Pr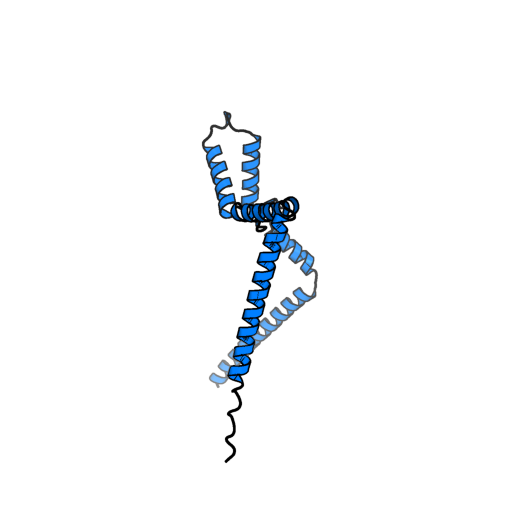otein AF-A0A2G9UNA2-F1 (afdb_monomer_lite)

Secondary structure (DSSP, 8-state):
---PPPPPPHHHHHHHHHHHHHHHHHHHHHHHHHHHHHHHHH-HHHHHHHHHHHHHHHHHHHHPPPHHHHHHHHHHHHHHHHHS-GGG--HHHHHHHHHHHHHHHTT-EEEEE-SS-EEEEE-SS-HHHHHHHHHHHHT--HHHHHHHHHHHHHHHHHHHHHHHHHHHHHHHH--

Foldseek 3Di:
DDDDDDDDDPVVVVVVVVVVVVVVVVVVVVVVVVVVVVVCVVCVPVVVVVVVVVVLQVVLLVPADDPVRVVVVLVVVVVVVVVDPPVPDDPVVVVVSVVVVVQVVQCQWDWDDPSSYIDTDGHPHHPVVVVVVCCVVVVPPVVVVVVVVVVVVVVVVVVVVVVVVVVVVVVVVVD

Radius of gyration: 35.48 Å; chains: 1; bounding box: 93×44×110 Å

pLDDT: mean 80.94, std 12.63, range [38.88, 95.06]

Organism: Teladorsagia circumcincta (NCBI:txid45464)

Structure (mmCIF, N/CA/C/O backbone):
data_AF-A0A2G9UNA2-F1
#
_entry.id   AF-A0A2G9UNA2-F1
#
loop_
_atom_site.group_PDB
_atom_site.id
_atom_site.type_symbol
_atom_site.label_atom_id
_atom_site.label_alt_id
_atom_site.label_comp_id
_atom_site.label_asym_id
_atom_site.label_entity_id
_atom_site.label_seq_id
_atom_site.pdbx_PDB_ins_code
_atom_site.Cartn_x
_atom_site.Cartn_y
_atom_site.Cartn_z
_atom_site.occupancy
_atom_site.B_iso_or_equiv
_atom_site.auth_seq_id
_atom_site.auth_comp_id
_atom_site.auth_asym_id
_atom_site.auth_atom_id
_atom_site.pdbx_PDB_model_num
ATOM 1 N N . MET A 1 1 ? 4.101 -20.520 76.403 1.00 38.88 1 MET A N 1
ATOM 2 C CA . MET A 1 1 ? 4.280 -21.151 75.077 1.00 38.88 1 MET A CA 1
ATOM 3 C C . MET A 1 1 ? 3.783 -20.163 74.030 1.00 38.88 1 MET A C 1
ATOM 5 O O . MET A 1 1 ? 2.582 -20.047 73.840 1.00 38.88 1 MET A O 1
ATOM 9 N N . ALA A 1 2 ? 4.674 -19.351 73.459 1.00 41.41 2 ALA A N 1
ATOM 10 C CA . ALA A 1 2 ? 4.306 -18.371 72.438 1.00 41.41 2 ALA A CA 1
ATOM 11 C C . ALA A 1 2 ? 4.407 -19.041 71.062 1.00 41.41 2 ALA A C 1
ATOM 13 O O . ALA A 1 2 ? 5.498 -19.386 70.615 1.00 41.41 2 ALA A O 1
ATOM 14 N N . THR A 1 3 ? 3.267 -19.290 70.422 1.00 43.12 3 THR A N 1
ATOM 15 C CA . THR A 1 3 ? 3.198 -19.862 69.074 1.00 43.12 3 THR A CA 1
ATOM 16 C C . THR A 1 3 ? 3.524 -18.777 68.053 1.00 43.12 3 THR A C 1
ATOM 18 O O . THR A 1 3 ? 2.714 -17.881 67.814 1.00 43.12 3 THR A O 1
ATOM 21 N N . ALA A 1 4 ? 4.721 -18.841 67.468 1.00 47.94 4 ALA A N 1
ATOM 22 C CA . ALA A 1 4 ? 5.115 -17.992 66.352 1.00 47.94 4 ALA A CA 1
ATOM 23 C C . ALA A 1 4 ? 4.206 -18.273 65.142 1.00 47.94 4 ALA A C 1
ATOM 25 O O . ALA A 1 4 ? 4.136 -19.401 64.653 1.00 47.94 4 ALA A O 1
ATOM 26 N N . SER A 1 5 ? 3.487 -17.255 64.672 1.00 52.16 5 SER A N 1
ATOM 27 C CA . SER A 1 5 ? 2.723 -17.323 63.428 1.00 52.16 5 SER A CA 1
ATOM 28 C C . SER A 1 5 ? 3.685 -17.341 62.228 1.00 52.16 5 SER A C 1
ATOM 30 O O . SER A 1 5 ? 4.670 -16.597 62.219 1.00 52.16 5 SER A O 1
ATOM 32 N N . PRO A 1 6 ? 3.451 -18.187 61.206 1.00 55.88 6 PRO A N 1
ATOM 33 C CA . PRO A 1 6 ? 4.369 -18.308 60.084 1.00 55.88 6 PRO A CA 1
ATOM 34 C C . PRO A 1 6 ? 4.282 -17.048 59.220 1.00 55.88 6 PRO A C 1
ATOM 36 O O . PRO A 1 6 ? 3.212 -16.678 58.728 1.00 55.88 6 PRO A O 1
ATOM 39 N N . SER A 1 7 ? 5.418 -16.382 59.031 1.00 58.84 7 SER A N 1
ATOM 40 C CA . SER A 1 7 ? 5.548 -15.247 58.123 1.00 58.84 7 SER A CA 1
ATOM 41 C C . SER A 1 7 ? 5.149 -15.671 56.698 1.00 58.84 7 SER A C 1
ATOM 43 O O . SER A 1 7 ? 5.592 -16.714 56.206 1.00 58.84 7 SER A O 1
ATOM 45 N N . PRO A 1 8 ? 4.274 -14.916 56.005 1.00 54.91 8 PRO A N 1
ATOM 46 C CA . PRO A 1 8 ? 3.797 -15.316 54.691 1.00 54.91 8 PRO A CA 1
ATOM 47 C C . PRO A 1 8 ? 4.945 -15.239 53.680 1.00 54.91 8 PRO A C 1
ATOM 49 O O . PRO A 1 8 ? 5.599 -14.208 53.530 1.00 54.91 8 PRO A O 1
ATOM 52 N N . SER A 1 9 ? 5.171 -16.349 52.978 1.00 64.12 9 SER A N 1
ATOM 53 C CA . SER A 1 9 ? 6.231 -16.522 51.985 1.00 64.12 9 SER A CA 1
ATOM 54 C C . SER A 1 9 ? 6.224 -15.416 50.917 1.00 64.12 9 SER A C 1
ATOM 56 O O . SER A 1 9 ? 5.181 -15.090 50.347 1.00 64.12 9 SER A O 1
ATOM 58 N N . LEU A 1 10 ? 7.400 -14.851 50.611 1.00 66.94 10 LEU A N 1
ATOM 59 C CA . LEU A 1 10 ? 7.596 -13.770 49.626 1.00 66.94 10 LEU A CA 1
ATOM 60 C C . LEU A 1 10 ? 6.939 -14.065 48.261 1.00 66.94 10 LEU A C 1
ATOM 62 O O . LEU A 1 10 ? 6.352 -13.172 47.651 1.00 66.94 10 LEU A O 1
ATOM 66 N N . LEU A 1 11 ? 6.930 -15.333 47.839 1.00 67.75 11 LEU A N 1
ATOM 67 C CA . LEU A 1 11 ? 6.255 -15.813 46.625 1.00 67.75 11 LEU A CA 1
ATOM 68 C C . LEU A 1 11 ? 4.735 -15.570 46.634 1.00 67.75 11 LEU A C 1
ATOM 70 O O . LEU A 1 11 ? 4.163 -15.154 45.628 1.00 67.75 11 LEU A O 1
ATOM 74 N N . ARG A 1 12 ? 4.066 -15.751 47.780 1.00 67.12 12 ARG A N 1
ATOM 75 C CA . ARG A 1 12 ? 2.623 -15.485 47.930 1.00 67.12 12 ARG A CA 1
ATOM 76 C C . ARG A 1 12 ? 2.286 -13.995 47.924 1.00 67.12 12 ARG A C 1
ATOM 78 O O . ARG A 1 12 ? 1.137 -13.643 47.653 1.00 67.12 12 ARG A O 1
ATOM 85 N N . ARG A 1 13 ? 3.255 -13.138 48.253 1.00 69.19 13 ARG A N 1
ATOM 86 C CA . ARG A 1 13 ? 3.108 -11.677 48.290 1.00 69.19 13 ARG A CA 1
ATOM 87 C C . ARG A 1 13 ? 3.326 -11.062 46.903 1.00 69.19 13 ARG A C 1
ATOM 89 O O . ARG A 1 13 ? 2.544 -10.207 46.504 1.00 69.19 13 ARG A O 1
ATOM 96 N N . LEU A 1 14 ? 4.300 -11.571 46.143 1.00 72.44 14 LEU A N 1
ATOM 97 C CA . LEU A 1 14 ? 4.529 -11.191 44.741 1.00 72.44 14 LEU A CA 1
ATOM 98 C C . LEU A 1 14 ? 3.397 -11.669 43.815 1.00 72.44 14 LEU A C 1
ATOM 100 O O . LEU A 1 14 ? 2.900 -10.891 43.006 1.00 72.44 14 LEU A O 1
ATOM 104 N N . GLY A 1 15 ? 2.922 -12.910 43.983 1.00 79.19 15 GLY A N 1
ATOM 105 C CA . GLY A 1 15 ? 1.816 -13.450 43.182 1.00 79.19 15 GLY A CA 1
ATOM 106 C C . GLY A 1 15 ? 0.484 -12.720 43.397 1.00 79.19 15 GLY A C 1
ATOM 107 O O . GLY A 1 15 ? -0.240 -12.477 42.436 1.00 79.19 15 GLY A O 1
ATOM 108 N N . ARG A 1 16 ? 0.179 -12.299 44.634 1.00 77.31 16 ARG A N 1
ATOM 109 C CA . ARG A 1 16 ? -1.003 -11.461 44.909 1.00 77.31 16 ARG A CA 1
ATOM 110 C C . ARG A 1 16 ? -0.905 -10.090 44.246 1.00 77.31 16 ARG A C 1
ATOM 112 O O . ARG A 1 16 ? -1.867 -9.680 43.616 1.00 77.31 16 ARG A O 1
ATOM 119 N N . GLY A 1 17 ? 0.263 -9.444 44.293 1.00 81.31 17 GLY A N 1
ATOM 120 C CA . GLY A 1 17 ? 0.476 -8.155 43.626 1.00 81.31 17 GLY A CA 1
ATOM 121 C C . GLY A 1 17 ? 0.266 -8.213 42.110 1.00 81.31 17 GLY A C 1
ATOM 122 O O . GLY A 1 17 ? -0.329 -7.304 41.541 1.00 81.31 17 GLY A O 1
ATOM 123 N N . PHE A 1 18 ? 0.681 -9.305 41.461 1.00 86.75 18 PHE A N 1
ATOM 124 C CA . PHE A 1 18 ? 0.423 -9.527 40.035 1.00 86.75 18 PHE A CA 1
ATOM 125 C C . PHE A 1 18 ? -1.071 -9.713 39.741 1.00 86.75 18 PHE A C 1
ATOM 127 O O . PHE A 1 18 ? -1.604 -9.086 38.830 1.00 86.75 18 PHE A O 1
ATOM 134 N N . VAL A 1 19 ? -1.770 -10.531 40.533 1.00 87.75 19 VAL A N 1
ATOM 135 C CA . VAL A 1 19 ? -3.218 -10.748 40.372 1.00 87.75 19 VAL A CA 1
ATOM 136 C C . VAL A 1 19 ? -4.001 -9.456 40.608 1.00 87.75 19 VAL A C 1
ATOM 138 O O . VAL A 1 19 ? -4.880 -9.126 39.816 1.00 87.75 19 VAL A O 1
ATOM 141 N N . ASP A 1 20 ? -3.659 -8.693 41.645 1.00 88.56 20 ASP A N 1
ATOM 142 C CA . ASP A 1 20 ? -4.304 -7.416 41.957 1.00 88.56 20 ASP A CA 1
ATOM 143 C C . ASP A 1 20 ? -4.030 -6.357 40.875 1.00 88.56 20 ASP A C 1
ATOM 145 O O . ASP A 1 20 ? -4.914 -5.564 40.549 1.00 88.56 20 ASP A O 1
ATOM 149 N N . TYR A 1 21 ? -2.839 -6.372 40.265 1.00 87.75 21 TYR A N 1
ATOM 150 C CA . TYR A 1 21 ? -2.496 -5.518 39.125 1.00 87.75 21 TYR A CA 1
ATOM 151 C C . TYR A 1 21 ? -3.343 -5.842 37.890 1.00 87.75 21 TYR A C 1
ATOM 153 O O . TYR A 1 21 ? -3.975 -4.949 37.328 1.00 87.75 21 TYR A O 1
ATOM 161 N N . TRP A 1 22 ? -3.435 -7.118 37.506 1.00 92.06 22 TRP A N 1
ATOM 162 C CA . TRP A 1 22 ? -4.284 -7.541 36.387 1.00 92.06 22 TRP A CA 1
ATOM 163 C C . TRP A 1 22 ? -5.767 -7.293 36.647 1.00 92.06 22 TRP A C 1
ATOM 165 O O . TRP A 1 22 ? -6.501 -6.934 35.727 1.00 92.06 22 TRP A O 1
ATOM 175 N N . ARG A 1 23 ? -6.206 -7.428 37.901 1.00 90.12 23 ARG A N 1
ATOM 176 C CA . ARG A 1 23 ? -7.572 -7.103 38.309 1.00 90.12 23 ARG A CA 1
ATOM 177 C C . ARG A 1 23 ? -7.868 -5.615 38.136 1.00 90.12 23 ARG A C 1
ATOM 179 O O . ARG A 1 23 ? -8.877 -5.286 37.525 1.00 90.12 23 ARG A O 1
ATOM 186 N N . ARG A 1 24 ? -6.964 -4.733 38.580 1.00 92.56 24 ARG A N 1
ATOM 187 C CA . ARG A 1 24 ? -7.078 -3.279 38.363 1.00 92.56 24 ARG A CA 1
ATOM 188 C C . ARG A 1 24 ? -7.103 -2.910 36.889 1.00 92.56 24 ARG A C 1
ATOM 190 O O . ARG A 1 24 ? -7.955 -2.134 36.489 1.00 92.56 24 ARG A O 1
ATOM 197 N N . ILE A 1 25 ? -6.224 -3.505 36.082 1.00 91.19 25 ILE A N 1
ATOM 198 C CA . ILE A 1 25 ? -6.236 -3.293 34.630 1.00 91.19 25 ILE A CA 1
ATOM 199 C C . ILE A 1 25 ? -7.592 -3.692 34.043 1.00 91.19 25 ILE A C 1
ATOM 201 O O . ILE A 1 25 ? -8.171 -2.945 33.259 1.00 91.19 25 ILE A O 1
ATOM 205 N N . GLY A 1 26 ? -8.115 -4.858 34.427 1.00 90.81 26 GLY A N 1
ATOM 206 C CA . GLY A 1 26 ? -9.426 -5.317 33.972 1.00 90.81 26 GLY A CA 1
ATOM 207 C C . GLY A 1 26 ? -10.556 -4.367 34.372 1.00 90.81 26 GLY A C 1
ATOM 208 O O . GLY A 1 26 ? -11.414 -4.050 33.545 1.00 90.81 26 GLY A O 1
ATOM 209 N N . ASP A 1 27 ? -10.540 -3.882 35.613 1.00 93.44 27 ASP A N 1
ATOM 210 C CA . ASP A 1 27 ? -11.524 -2.921 36.113 1.00 93.44 27 ASP A CA 1
ATOM 211 C C . ASP A 1 27 ? -11.418 -1.557 35.399 1.00 93.44 27 ASP A C 1
ATOM 213 O O . ASP A 1 27 ? -12.453 -0.973 35.062 1.00 93.44 27 ASP A O 1
ATOM 217 N N . ASP A 1 28 ? -10.210 -1.095 35.059 1.00 92.50 28 ASP A N 1
ATOM 218 C CA . ASP A 1 28 ? -9.986 0.136 34.285 1.00 92.50 28 ASP A CA 1
ATOM 219 C C . ASP A 1 28 ? -10.527 0.009 32.854 1.00 92.50 28 ASP A C 1
ATOM 221 O O . ASP A 1 28 ? -11.326 0.840 32.419 1.00 92.50 28 ASP A O 1
ATOM 225 N N . TYR A 1 29 ? -10.195 -1.065 32.130 1.00 89.12 29 TYR A N 1
ATOM 226 C CA . TYR A 1 29 ? -10.731 -1.287 30.778 1.00 89.12 29 TYR A CA 1
ATOM 227 C C . TYR A 1 29 ? -12.255 -1.444 30.775 1.00 89.12 29 TYR A C 1
ATOM 229 O O . TYR A 1 29 ? -12.932 -0.957 29.866 1.00 89.12 29 TYR A O 1
ATOM 237 N N . ARG A 1 30 ? -12.821 -2.091 31.802 1.00 90.06 30 ARG A N 1
ATOM 238 C CA . ARG A 1 30 ? -14.276 -2.207 31.967 1.00 90.06 30 ARG A CA 1
ATOM 239 C C . ARG A 1 30 ? -14.927 -0.845 32.194 1.00 90.06 30 ARG A C 1
ATOM 241 O O . ARG A 1 30 ? -16.018 -0.605 31.675 1.00 90.06 30 ARG A O 1
ATOM 248 N N . THR A 1 31 ? -14.284 0.021 32.970 1.00 93.12 31 THR A N 1
ATOM 249 C CA . THR A 1 31 ? -14.766 1.380 33.238 1.00 93.12 31 THR A CA 1
ATOM 250 C C . THR A 1 31 ? -14.725 2.218 31.965 1.00 93.12 31 THR A C 1
ATOM 252 O O . THR A 1 31 ? -15.761 2.744 31.563 1.00 93.12 31 THR A O 1
ATOM 255 N N . VAL A 1 32 ? -13.603 2.202 31.238 1.00 92.00 32 VAL A N 1
ATOM 256 C CA . VAL A 1 32 ? -13.465 2.871 29.933 1.00 92.00 32 VAL A CA 1
ATOM 257 C C . VAL A 1 32 ? -14.517 2.379 28.937 1.00 92.00 32 VAL A C 1
ATOM 259 O O . VAL A 1 32 ? -15.125 3.187 28.236 1.00 92.00 32 VAL A O 1
ATOM 262 N N . ALA A 1 33 ? -14.799 1.074 28.881 1.00 88.06 33 ALA A N 1
ATOM 263 C CA . ALA A 1 33 ? -15.826 0.531 27.992 1.00 88.06 33 ALA A CA 1
ATOM 264 C C . ALA A 1 33 ? -17.232 1.066 28.321 1.00 88.06 33 ALA A C 1
ATOM 266 O O . ALA A 1 33 ? -17.973 1.450 27.413 1.00 88.06 33 ALA A O 1
ATOM 267 N N . LYS A 1 34 ? -17.593 1.135 29.610 1.00 92.81 34 LYS A N 1
ATOM 268 C CA . LYS A 1 34 ? -18.877 1.704 30.056 1.00 92.81 34 LYS A CA 1
ATOM 269 C C . LYS A 1 34 ? -18.976 3.192 29.729 1.00 92.81 34 LYS A C 1
ATOM 271 O O . LYS A 1 34 ? -19.971 3.622 29.152 1.00 92.81 34 LYS A O 1
ATOM 276 N N . GLU A 1 35 ? -17.933 3.958 30.032 1.00 89.25 35 GLU A N 1
ATOM 277 C CA . GLU A 1 35 ? -17.886 5.394 29.748 1.00 89.25 35 GLU A CA 1
ATOM 278 C C . GLU A 1 35 ? -17.948 5.682 28.246 1.00 89.25 35 GLU A C 1
ATOM 280 O O . GLU A 1 35 ? -18.639 6.605 27.817 1.00 89.25 35 GLU A O 1
ATOM 285 N N . THR A 1 36 ? -17.298 4.852 27.427 1.00 82.88 36 THR A N 1
ATOM 286 C CA . THR A 1 36 ? -17.341 4.965 25.964 1.00 82.88 36 THR A CA 1
ATOM 287 C C . THR A 1 36 ? -18.744 4.676 25.429 1.00 82.88 36 THR A C 1
ATOM 289 O O . THR A 1 36 ? -19.230 5.402 24.558 1.00 82.88 36 THR A O 1
ATOM 292 N N . ALA A 1 37 ? -19.433 3.665 25.970 1.00 87.06 37 ALA A N 1
ATOM 293 C CA . ALA A 1 37 ? -20.817 3.364 25.605 1.00 87.06 37 ALA A CA 1
ATOM 294 C C . ALA A 1 37 ? -21.758 4.526 25.965 1.00 87.06 37 ALA A C 1
ATOM 296 O O . ALA A 1 37 ? -22.544 4.973 25.127 1.00 87.06 37 ALA A O 1
ATOM 297 N N . GLU A 1 38 ? -21.625 5.087 27.169 1.00 89.00 38 GLU A N 1
ATOM 298 C CA . GLU A 1 38 ? -22.382 6.275 27.568 1.00 89.00 38 GLU A CA 1
ATOM 299 C C . GLU A 1 38 ? -22.057 7.501 26.702 1.00 89.00 38 GLU A C 1
ATOM 301 O O . GLU A 1 38 ? -22.954 8.272 26.357 1.00 89.00 38 GLU A O 1
ATOM 306 N N . ALA A 1 39 ? -20.792 7.694 26.324 1.00 82.06 39 ALA A N 1
ATOM 307 C CA . ALA A 1 39 ? -20.364 8.795 25.466 1.00 82.06 39 ALA A CA 1
ATOM 308 C C . ALA A 1 39 ? -20.960 8.696 24.051 1.00 82.06 39 ALA A C 1
ATOM 310 O O . ALA A 1 39 ? -21.336 9.722 23.476 1.00 82.06 39 ALA A O 1
ATOM 311 N N . CYS A 1 40 ? -21.110 7.479 23.519 1.00 77.81 40 CYS A N 1
ATOM 312 C CA . CYS A 1 40 ? -21.759 7.240 22.229 1.00 77.81 40 CYS A CA 1
ATOM 313 C C . CYS A 1 40 ? -23.245 7.622 22.257 1.00 77.81 40 CYS A C 1
ATOM 315 O O . CYS A 1 40 ? -23.729 8.243 21.312 1.00 77.81 40 CYS A O 1
ATOM 317 N N . VAL A 1 41 ? -23.945 7.323 23.358 1.00 87.06 41 VAL A N 1
ATOM 318 C CA . VAL A 1 41 ? -25.355 7.707 23.547 1.00 87.06 41 VAL A CA 1
ATOM 319 C C . VAL A 1 41 ? -25.495 9.220 23.739 1.00 87.06 41 VAL A C 1
ATOM 321 O O . VAL A 1 41 ? -26.372 9.841 23.145 1.00 87.06 41 VAL A O 1
ATOM 324 N N . LYS A 1 42 ? -24.607 9.839 24.529 1.00 91.19 42 LYS A N 1
ATOM 325 C CA . LYS A 1 42 ? -24.656 11.281 24.828 1.00 91.19 42 LYS A CA 1
ATOM 326 C C . LYS A 1 42 ? -24.347 12.157 23.604 1.00 91.19 42 LYS A C 1
ATOM 328 O O . LYS A 1 42 ? -24.862 13.270 23.521 1.00 91.19 42 LYS A O 1
ATOM 333 N N . LYS A 1 43 ? -23.486 11.714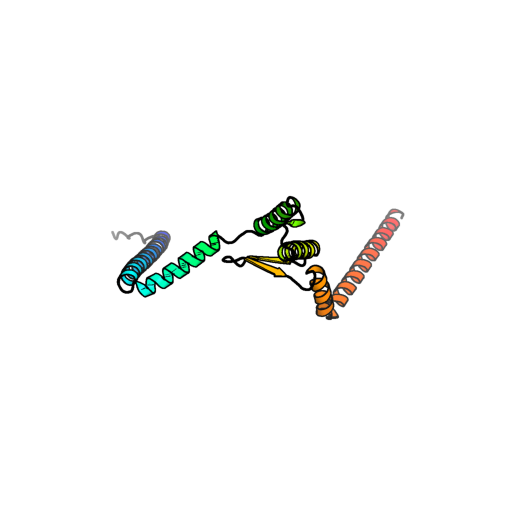 22.673 1.00 87.12 43 LYS A N 1
ATOM 334 C CA . LYS A 1 43 ? -23.076 12.494 21.482 1.00 87.12 43 LYS A CA 1
ATOM 335 C C . LYS A 1 43 ? -22.999 11.623 20.213 1.00 87.12 43 LYS A C 1
ATOM 337 O O . LYS A 1 43 ? -21.893 11.339 19.739 1.00 87.12 43 LYS A O 1
ATOM 342 N N . PRO A 1 44 ? -24.145 11.281 19.594 1.00 83.94 44 PRO A N 1
ATOM 343 C CA . PRO A 1 44 ? -24.196 10.338 18.473 1.00 83.94 44 PRO A CA 1
ATOM 344 C C . PRO A 1 44 ? -23.470 10.844 17.220 1.00 83.94 44 PRO A C 1
ATOM 346 O O . PRO A 1 44 ? -22.803 10.066 16.549 1.00 83.94 44 PRO A O 1
ATOM 349 N N . PHE A 1 45 ? -23.509 12.150 16.932 1.00 84.50 45 PHE A N 1
ATOM 350 C CA . PHE A 1 45 ? -22.811 12.719 15.769 1.00 84.50 45 PHE A CA 1
ATOM 351 C C . PHE A 1 45 ? -21.286 12.591 15.860 1.00 84.50 45 PHE A C 1
ATOM 353 O O . PHE A 1 45 ? -20.637 12.214 14.886 1.00 84.50 45 PHE A O 1
ATOM 360 N N . LYS A 1 46 ? -20.700 12.877 17.032 1.00 74.81 46 LYS A N 1
ATOM 361 C CA . LYS A 1 46 ? -19.245 12.767 17.220 1.00 74.81 46 LYS A CA 1
ATOM 362 C C . LYS A 1 46 ? -18.801 11.308 17.177 1.00 74.81 46 LYS A C 1
ATOM 364 O O . LYS A 1 46 ? -17.832 10.999 16.497 1.00 74.81 46 LYS A O 1
ATOM 369 N N . ALA A 1 47 ? -19.531 10.419 17.852 1.00 77.00 47 ALA A N 1
ATOM 370 C CA . ALA A 1 47 ? -19.269 8.982 17.808 1.00 77.00 47 ALA A CA 1
ATOM 371 C C . ALA A 1 47 ? -19.387 8.429 16.379 1.00 77.00 47 ALA A C 1
ATOM 373 O O . ALA A 1 47 ? -18.503 7.702 15.932 1.00 77.00 47 ALA A O 1
ATOM 374 N N . GLY A 1 48 ? -20.421 8.845 15.643 1.00 85.00 48 GLY A N 1
ATOM 375 C CA . GLY A 1 48 ? -20.624 8.499 14.240 1.00 85.00 48 GLY A CA 1
ATOM 376 C C . GLY A 1 48 ? -19.400 8.814 13.386 1.00 85.00 48 GLY A C 1
ATOM 377 O O . GLY A 1 48 ? -18.909 7.917 12.713 1.00 85.00 48 GLY A O 1
ATOM 378 N N . PHE A 1 49 ? -18.840 10.025 13.494 1.00 87.94 49 PHE A N 1
ATOM 379 C CA . PHE A 1 49 ? -17.629 10.409 12.758 1.00 87.94 49 PHE A CA 1
ATOM 380 C C . PHE A 1 49 ? -16.438 9.469 13.033 1.00 87.94 49 PHE A C 1
ATOM 382 O O . PHE A 1 49 ? -15.768 9.017 12.099 1.00 87.94 49 PHE A O 1
ATOM 389 N N . TYR A 1 50 ? -16.203 9.108 14.301 1.00 77.62 50 TYR A N 1
ATOM 390 C CA . TYR A 1 50 ? -15.131 8.175 14.670 1.00 77.62 50 TYR A CA 1
ATOM 391 C C . TYR A 1 50 ? -15.373 6.759 14.130 1.00 77.62 50 TYR A C 1
ATOM 393 O O . TYR A 1 50 ? -14.459 6.162 13.559 1.00 77.62 50 TYR A O 1
ATOM 401 N N . PHE A 1 51 ? -16.597 6.234 14.245 1.00 87.25 51 PHE A N 1
ATOM 402 C CA . PHE A 1 51 ? -16.942 4.915 13.708 1.00 87.25 51 PHE A CA 1
ATOM 403 C C . PHE A 1 51 ? -16.887 4.876 12.181 1.00 87.25 51 PHE A C 1
ATOM 405 O O . PHE A 1 51 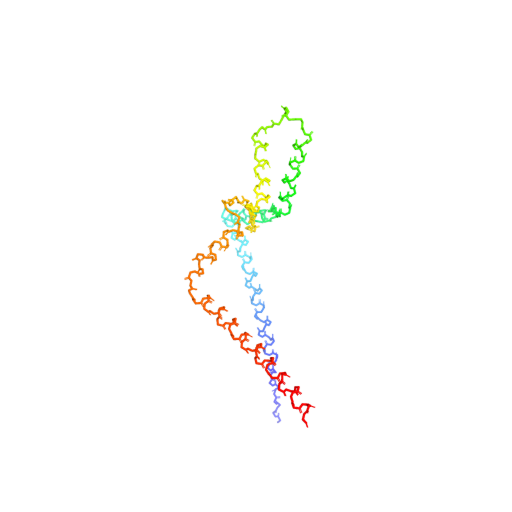? -16.408 3.892 11.623 1.00 87.25 51 PHE A O 1
ATOM 412 N N . THR A 1 52 ? -17.304 5.942 11.494 1.00 86.62 52 THR A N 1
ATOM 413 C CA . THR A 1 52 ? -17.184 6.032 10.035 1.00 86.62 52 THR A CA 1
ATOM 414 C C . THR A 1 52 ? -15.727 6.074 9.591 1.00 86.62 52 THR A C 1
ATOM 416 O O . THR A 1 52 ? -15.374 5.394 8.630 1.00 86.62 52 THR A O 1
ATOM 419 N N . GLY A 1 53 ? -14.859 6.800 10.306 1.00 85.50 53 GLY A N 1
ATOM 420 C CA . GLY A 1 53 ? -13.424 6.828 10.014 1.00 85.50 53 GLY A CA 1
ATOM 421 C C . GLY A 1 53 ? -12.786 5.452 10.196 1.00 85.50 53 GLY A C 1
ATOM 422 O O . GLY A 1 53 ? -12.106 4.955 9.300 1.00 85.50 53 GLY A O 1
ATOM 423 N N . LEU A 1 54 ? -13.078 4.790 11.318 1.00 84.75 54 LEU A N 1
ATOM 424 C CA . LEU A 1 54 ? -12.556 3.457 11.614 1.00 84.75 54 LEU A CA 1
ATOM 425 C C . LEU A 1 54 ? -13.092 2.401 10.634 1.00 84.75 54 LEU A C 1
ATOM 427 O O . LEU A 1 54 ? -12.322 1.592 10.126 1.00 84.75 54 LEU A O 1
ATOM 431 N N . GLY A 1 55 ? -14.382 2.451 10.298 1.00 89.06 55 GLY A N 1
ATOM 432 C CA . GLY A 1 55 ? -14.994 1.581 9.295 1.00 89.06 55 GLY A CA 1
ATOM 433 C C . GLY A 1 55 ? -14.400 1.779 7.901 1.00 89.06 55 GLY A C 1
ATOM 434 O O . GLY A 1 55 ? -14.099 0.799 7.225 1.00 89.06 55 GLY A O 1
ATOM 435 N N . THR A 1 56 ? -14.151 3.029 7.499 1.00 87.44 56 THR A N 1
ATOM 436 C CA . THR A 1 56 ? -13.503 3.350 6.217 1.00 87.44 56 THR A CA 1
ATOM 437 C C . THR A 1 56 ? -12.081 2.801 6.167 1.00 87.44 56 THR A C 1
ATOM 439 O O . THR A 1 56 ? -11.703 2.200 5.169 1.00 87.44 56 THR A O 1
ATOM 442 N N . LEU A 1 57 ? -11.308 2.934 7.250 1.00 80.88 57 LEU A N 1
ATOM 443 C CA . LEU A 1 57 ? -9.955 2.376 7.338 1.00 80.88 57 LEU A CA 1
ATOM 444 C C . LEU A 1 57 ? -9.957 0.844 7.282 1.00 80.88 57 LEU A C 1
ATOM 446 O O . LEU A 1 57 ? -9.149 0.257 6.567 1.00 80.88 57 LEU A O 1
ATOM 450 N N . VAL A 1 58 ? -10.878 0.189 7.993 1.00 87.94 58 VAL A N 1
ATOM 451 C CA . VAL A 1 58 ? -11.028 -1.276 7.955 1.00 87.94 58 VAL A CA 1
ATOM 452 C C . VAL A 1 58 ? -11.434 -1.746 6.560 1.00 87.94 58 VAL A C 1
ATOM 454 O O . VAL A 1 58 ? -10.886 -2.726 6.053 1.00 87.94 58 VAL A O 1
ATOM 457 N N . TYR A 1 59 ? -12.370 -1.042 5.924 1.00 90.38 59 TYR A N 1
ATOM 458 C CA . TYR A 1 59 ? -12.785 -1.326 4.557 1.00 90.38 59 TYR A CA 1
ATOM 459 C C . TYR A 1 59 ? -11.609 -1.176 3.591 1.00 90.38 59 TYR A C 1
ATOM 461 O O . TYR A 1 59 ? -11.294 -2.124 2.878 1.00 90.38 59 TYR A O 1
ATOM 469 N N . ALA A 1 60 ? -10.906 -0.043 3.651 1.00 86.38 60 ALA A N 1
ATOM 470 C CA . ALA A 1 60 ? -9.745 0.257 2.822 1.00 86.38 60 ALA A CA 1
ATOM 471 C C . ALA A 1 60 ? -8.639 -0.797 2.986 1.00 86.38 60 ALA A C 1
ATOM 473 O O . ALA A 1 60 ? -8.134 -1.314 1.993 1.00 86.38 60 ALA A O 1
ATOM 474 N N . TYR A 1 61 ? -8.345 -1.209 4.223 1.00 85.06 61 TYR A N 1
ATOM 475 C CA . TYR A 1 61 ? -7.400 -2.289 4.511 1.00 85.06 61 TYR A CA 1
ATOM 476 C C . TYR A 1 61 ? -7.815 -3.619 3.866 1.00 85.06 61 TYR A C 1
ATOM 478 O O . TYR A 1 61 ? -6.980 -4.332 3.313 1.00 85.06 61 TYR A O 1
ATOM 486 N N . ARG A 1 62 ? -9.112 -3.953 3.891 1.00 89.06 62 ARG A N 1
ATOM 487 C CA . ARG A 1 62 ? -9.632 -5.196 3.302 1.00 89.06 62 ARG A CA 1
ATOM 488 C C . ARG A 1 62 ? -9.668 -5.161 1.773 1.00 89.06 62 ARG A C 1
ATOM 490 O O . ARG A 1 62 ? -9.479 -6.199 1.144 1.00 89.06 62 ARG A O 1
ATOM 497 N N . THR A 1 63 ? -9.950 -4.006 1.177 1.00 87.19 63 THR A N 1
ATOM 498 C CA . THR A 1 63 ? -10.050 -3.844 -0.282 1.00 87.19 63 THR A CA 1
ATOM 499 C C . THR A 1 63 ? -8.724 -3.522 -0.961 1.00 87.19 63 THR A C 1
ATOM 501 O O . THR A 1 63 ? -8.681 -3.486 -2.188 1.00 87.19 63 THR A O 1
ATOM 504 N N . ASN A 1 64 ? -7.654 -3.293 -0.199 1.00 87.44 64 ASN A N 1
ATOM 505 C CA . ASN A 1 64 ? -6.330 -3.000 -0.731 1.00 87.44 64 ASN A CA 1
ATOM 506 C C . ASN A 1 64 ? -5.814 -4.185 -1.582 1.00 87.44 64 ASN A C 1
ATOM 508 O O . ASN A 1 64 ? -5.667 -5.295 -1.053 1.00 87.44 64 ASN A O 1
ATOM 512 N N . PRO A 1 65 ? -5.576 -4.004 -2.897 1.00 84.12 65 PRO A N 1
ATOM 513 C CA . PRO A 1 65 ? -5.101 -5.087 -3.744 1.00 84.12 65 PRO A CA 1
ATOM 514 C C . PRO A 1 65 ? -3.665 -5.489 -3.380 1.00 84.12 65 PRO A C 1
ATOM 516 O O . PRO A 1 65 ? -2.908 -4.757 -2.744 1.00 84.12 65 PRO A O 1
ATOM 519 N N . SER A 1 66 ? -3.269 -6.697 -3.778 1.00 88.00 66 SER A N 1
ATOM 520 C CA . SER A 1 66 ? -1.870 -7.122 -3.724 1.00 88.00 66 SER A CA 1
ATOM 521 C C . SER A 1 66 ? -1.160 -6.772 -5.033 1.00 88.00 66 SER A C 1
ATOM 523 O O . SER A 1 66 ? -1.793 -6.614 -6.081 1.00 88.00 66 SER A O 1
ATOM 525 N N . GLU A 1 67 ? 0.170 -6.687 -4.995 1.00 87.06 67 GLU A N 1
ATOM 526 C CA . GLU A 1 67 ? 0.989 -6.435 -6.188 1.00 87.06 67 GLU A CA 1
ATOM 527 C C . GLU A 1 67 ? 0.702 -7.468 -7.287 1.00 87.06 67 GLU A C 1
ATOM 529 O O . GLU A 1 67 ? 0.407 -7.116 -8.427 1.00 87.06 67 GLU A O 1
ATOM 534 N N . LEU A 1 68 ? 0.692 -8.753 -6.917 1.00 89.88 68 LEU A N 1
ATOM 535 C CA . LEU A 1 68 ? 0.410 -9.856 -7.836 1.00 89.88 68 LEU A CA 1
ATOM 536 C C . LEU A 1 68 ? -0.969 -9.731 -8.483 1.00 89.88 68 LEU A C 1
ATOM 538 O O . LEU A 1 68 ? -1.103 -9.963 -9.683 1.00 89.88 68 LEU A O 1
ATOM 542 N N . ARG A 1 69 ? -1.983 -9.342 -7.702 1.00 90.75 69 ARG A N 1
ATOM 543 C CA . ARG A 1 69 ? -3.340 -9.142 -8.211 1.00 90.75 69 ARG A CA 1
ATOM 544 C C . ARG A 1 69 ? -3.374 -8.016 -9.238 1.00 90.75 69 ARG A C 1
ATOM 546 O O . ARG A 1 69 ? -3.860 -8.234 -10.339 1.00 90.75 69 ARG A O 1
ATOM 553 N N . THR A 1 70 ? -2.783 -6.870 -8.911 1.00 90.38 70 THR A N 1
ATOM 554 C CA . THR A 1 70 ? -2.690 -5.720 -9.823 1.00 90.38 70 THR A CA 1
ATOM 555 C C . THR A 1 70 ? -1.974 -6.095 -11.126 1.00 90.38 70 THR A C 1
ATOM 557 O O . THR A 1 70 ? -2.426 -5.759 -12.219 1.00 90.38 70 THR A O 1
ATOM 560 N N . MET A 1 71 ? -0.871 -6.844 -11.036 1.00 90.19 71 MET A N 1
ATOM 561 C CA . MET A 1 71 ? -0.133 -7.304 -12.217 1.00 90.19 71 MET A CA 1
ATOM 562 C C . MET A 1 71 ? -0.937 -8.295 -13.063 1.00 90.19 71 MET A C 1
ATOM 564 O O . MET A 1 71 ? -0.888 -8.233 -14.292 1.00 90.19 71 MET A O 1
ATOM 568 N N . ASN A 1 72 ? -1.686 -9.200 -12.434 1.00 93.75 72 ASN A N 1
ATOM 569 C CA . ASN A 1 72 ? -2.563 -10.123 -13.150 1.00 93.75 72 ASN A CA 1
ATOM 570 C C . ASN A 1 72 ? -3.718 -9.386 -13.835 1.00 93.75 72 ASN A C 1
ATOM 572 O O . ASN A 1 72 ? -3.970 -9.645 -15.006 1.00 93.75 72 ASN A O 1
ATOM 576 N N . GLU A 1 73 ? -4.336 -8.406 -13.176 1.00 93.38 73 GLU A N 1
ATOM 577 C CA . GLU A 1 73 ? -5.406 -7.589 -13.763 1.00 93.38 73 GLU A CA 1
ATOM 578 C C . GLU A 1 73 ? -4.927 -6.810 -15.003 1.00 93.38 73 GLU A C 1
ATOM 580 O O . GLU A 1 73 ? -5.637 -6.755 -16.012 1.00 93.38 73 GLU A O 1
ATOM 585 N N . LEU A 1 74 ? -3.700 -6.270 -14.991 1.00 91.81 74 LEU A N 1
ATOM 586 C CA . LEU A 1 74 ? -3.104 -5.628 -16.172 1.00 91.81 74 LEU A CA 1
ATOM 587 C C . LEU A 1 74 ? -2.876 -6.621 -17.323 1.00 91.81 74 LEU A C 1
ATOM 589 O O . LEU A 1 74 ? -3.157 -6.301 -18.481 1.00 91.81 74 LEU A O 1
ATOM 593 N N . ARG A 1 75 ? -2.395 -7.833 -17.019 1.00 91.81 75 ARG A N 1
ATOM 594 C CA . ARG A 1 75 ? -2.195 -8.898 -18.019 1.00 91.81 75 ARG A CA 1
ATOM 595 C C . ARG A 1 75 ? -3.517 -9.362 -18.620 1.00 91.81 75 ARG A C 1
ATOM 597 O O . ARG A 1 75 ? -3.620 -9.472 -19.838 1.00 91.81 75 ARG A O 1
ATOM 604 N N . GLU A 1 76 ? -4.527 -9.584 -17.786 1.00 95.06 76 GLU A N 1
ATOM 605 C CA . GLU A 1 76 ? -5.868 -9.968 -18.226 1.00 95.06 76 GLU A CA 1
ATOM 606 C C . GLU A 1 76 ? -6.505 -8.889 -19.097 1.00 95.06 76 GLU A C 1
ATOM 608 O O . GLU A 1 76 ? -7.069 -9.196 -20.145 1.00 95.06 76 GLU A O 1
ATOM 613 N N . SER A 1 77 ? -6.387 -7.620 -18.699 1.00 92.69 77 SER A N 1
ATOM 614 C CA . SER A 1 77 ? -6.926 -6.495 -19.469 1.00 92.69 77 SER A CA 1
ATOM 615 C C . SER A 1 77 ? -6.295 -6.427 -20.857 1.00 92.69 77 SER A C 1
ATOM 617 O O . SER A 1 77 ? -7.000 -6.305 -21.857 1.00 92.69 77 SER A O 1
ATOM 619 N N . ARG A 1 78 ? -4.973 -6.607 -20.942 1.00 92.62 78 ARG A N 1
ATOM 620 C CA . ARG A 1 78 ? -4.266 -6.721 -22.220 1.00 92.62 78 ARG A CA 1
ATOM 621 C C . ARG A 1 78 ? -4.753 -7.910 -23.043 1.00 92.62 78 ARG A C 1
ATOM 623 O O . ARG A 1 78 ? -5.005 -7.752 -24.230 1.00 92.62 78 ARG A O 1
ATOM 630 N N . GLN A 1 79 ? -4.897 -9.080 -22.428 1.00 94.19 79 GLN A N 1
ATOM 631 C CA . GLN A 1 79 ? -5.366 -10.274 -23.128 1.00 94.19 79 GLN A CA 1
ATOM 632 C C . GLN A 1 79 ? -6.783 -10.087 -23.681 1.00 94.19 79 GLN A C 1
ATOM 634 O O . GLN A 1 79 ? -7.061 -10.527 -24.794 1.00 94.19 79 GLN A O 1
ATOM 639 N N . ARG A 1 80 ? -7.663 -9.395 -22.946 1.00 93.38 80 ARG A N 1
ATOM 640 C CA . ARG A 1 80 ? -8.995 -9.023 -23.444 1.00 93.38 80 ARG A CA 1
ATOM 641 C C . ARG A 1 80 ? -8.904 -8.122 -24.667 1.00 93.38 80 ARG A C 1
ATOM 643 O O . ARG A 1 80 ? -9.580 -8.415 -25.643 1.00 93.38 80 ARG A O 1
ATOM 650 N N . MET A 1 81 ? -8.043 -7.102 -24.649 1.00 89.19 81 MET A N 1
ATOM 651 C CA . MET A 1 81 ? -7.844 -6.242 -25.821 1.00 89.19 81 MET A CA 1
ATOM 652 C C . MET A 1 81 ? -7.309 -7.028 -27.020 1.00 89.19 81 MET A C 1
ATOM 654 O O . MET A 1 81 ? -7.786 -6.837 -28.124 1.00 89.19 81 MET A O 1
ATOM 658 N N . THR A 1 82 ? -6.408 -7.993 -26.828 1.00 90.25 82 THR A N 1
ATOM 659 C CA . THR A 1 82 ? -5.912 -8.829 -27.937 1.00 90.25 82 THR A CA 1
ATOM 660 C C . THR A 1 82 ? -7.006 -9.672 -28.608 1.00 90.25 82 THR A C 1
ATOM 662 O O . THR A 1 82 ? -6.884 -10.000 -29.785 1.00 90.25 82 THR A O 1
ATOM 665 N N . MET A 1 83 ? -8.059 -10.056 -27.879 1.00 92.38 83 MET A N 1
ATOM 666 C CA . MET A 1 83 ? -9.163 -10.859 -28.428 1.00 92.38 83 MET A CA 1
ATOM 667 C C . MET A 1 83 ? -10.176 -10.031 -29.222 1.00 92.38 83 MET A C 1
ATOM 669 O O . MET A 1 83 ? -10.967 -10.595 -29.980 1.00 92.38 83 MET A O 1
ATOM 673 N N . LEU A 1 84 ? -10.189 -8.715 -29.029 1.00 90.56 84 LEU A N 1
ATOM 674 C CA . LEU A 1 84 ? -11.095 -7.826 -29.732 1.00 90.56 84 LEU A CA 1
ATOM 675 C C . LEU A 1 84 ? -10.470 -7.415 -31.081 1.00 90.56 84 LEU A C 1
ATOM 677 O O . LEU A 1 84 ? -9.248 -7.358 -31.226 1.00 90.56 84 LEU A O 1
ATOM 681 N N . PRO A 1 85 ? -11.285 -7.175 -32.121 1.00 92.44 85 PRO A N 1
ATOM 682 C CA . PRO A 1 85 ? -10.777 -6.645 -33.375 1.00 92.44 85 PRO A CA 1
ATOM 683 C C . PRO A 1 85 ? -10.357 -5.181 -33.205 1.00 92.44 85 PRO A C 1
ATOM 685 O O . PRO A 1 85 ? -11.092 -4.373 -32.640 1.00 92.44 85 PRO A O 1
ATOM 688 N N . ALA A 1 86 ? -9.225 -4.803 -33.802 1.00 89.12 86 ALA A N 1
ATOM 689 C CA . ALA A 1 86 ? -8.665 -3.451 -33.691 1.00 89.12 86 ALA A CA 1
ATOM 690 C C . ALA A 1 86 ? -9.631 -2.323 -34.120 1.00 89.12 86 ALA A C 1
ATOM 692 O O . ALA A 1 86 ? -9.468 -1.177 -33.713 1.00 89.12 86 ALA A O 1
ATOM 693 N N . SER A 1 87 ? -10.660 -2.632 -34.918 1.00 92.31 87 SER A N 1
ATOM 694 C CA . SER A 1 87 ? -11.681 -1.670 -35.348 1.00 92.31 87 SER A CA 1
ATOM 695 C C . SER A 1 87 ? -12.570 -1.149 -34.215 1.00 92.31 87 SER A C 1
ATOM 697 O O . SER A 1 87 ? -13.125 -0.065 -34.352 1.00 92.31 87 SER A O 1
ATOM 699 N N . ILE A 1 88 ? -12.733 -1.907 -33.124 1.00 92.81 88 ILE A N 1
ATOM 700 C CA . ILE A 1 88 ? -13.567 -1.514 -31.972 1.00 92.81 88 ILE A CA 1
ATOM 701 C C . ILE A 1 88 ? -12.739 -1.067 -30.764 1.00 92.81 88 ILE A C 1
ATOM 703 O O . ILE A 1 88 ? -13.294 -0.783 -29.704 1.00 92.81 88 ILE A O 1
ATOM 707 N N . HIS A 1 89 ? -11.414 -1.028 -30.896 1.00 92.75 89 HIS A N 1
ATOM 708 C CA . HIS A 1 89 ? -10.541 -0.637 -29.802 1.00 92.75 89 HIS A CA 1
ATOM 709 C C . HIS A 1 89 ? -10.611 0.864 -29.550 1.00 92.75 89 HIS A C 1
ATOM 711 O O . HIS A 1 89 ? -10.565 1.678 -30.476 1.00 92.75 89 HIS A O 1
ATOM 717 N N . ASN A 1 90 ? -10.636 1.236 -28.271 1.00 92.88 90 ASN A N 1
ATOM 718 C CA . ASN A 1 90 ? -10.346 2.607 -27.896 1.00 92.88 90 ASN A CA 1
ATOM 719 C C . ASN A 1 90 ? -8.830 2.835 -27.961 1.00 92.88 90 ASN A C 1
ATOM 721 O O . ASN A 1 90 ? -8.072 2.241 -27.192 1.00 92.88 90 ASN A O 1
ATOM 725 N N . LYS A 1 91 ? -8.405 3.735 -28.851 1.00 93.19 91 LYS A N 1
ATOM 726 C CA . LYS A 1 91 ? -6.992 4.064 -29.077 1.00 93.19 91 LYS A CA 1
ATOM 727 C C . LYS A 1 91 ? -6.290 4.563 -27.814 1.00 93.19 91 LYS A C 1
ATOM 729 O O . LYS A 1 91 ? -5.123 4.245 -27.618 1.00 93.19 91 LYS A O 1
ATOM 734 N N . GLU A 1 92 ? -6.987 5.312 -26.958 1.00 93.38 92 GLU A N 1
ATOM 735 C CA . GLU A 1 92 ? -6.415 5.806 -25.698 1.00 93.38 92 GLU A CA 1
ATOM 736 C C . GLU A 1 92 ? -6.134 4.657 -24.727 1.00 93.38 92 GLU A C 1
ATOM 738 O O . GLU A 1 92 ? -5.052 4.565 -24.154 1.00 93.38 92 GLU A O 1
ATOM 743 N N . THR A 1 93 ? -7.086 3.731 -24.588 1.00 91.56 93 THR A N 1
ATOM 744 C CA . THR A 1 93 ? -6.933 2.555 -23.724 1.00 91.56 93 THR A CA 1
ATOM 745 C C . THR A 1 93 ? -5.816 1.635 -24.215 1.00 91.56 93 THR A C 1
ATOM 747 O O . THR A 1 93 ? -5.040 1.127 -23.405 1.00 91.56 93 THR A O 1
ATOM 750 N N . ASP A 1 94 ? -5.698 1.453 -25.531 1.00 92.44 94 ASP A N 1
ATOM 751 C CA . ASP A 1 94 ? -4.612 0.680 -26.136 1.00 92.44 94 ASP A CA 1
ATOM 752 C C . ASP A 1 94 ? -3.242 1.325 -25.902 1.00 92.44 94 ASP A C 1
ATOM 754 O O . ASP A 1 94 ? -2.296 0.628 -25.527 1.00 92.44 94 ASP A O 1
ATOM 758 N N . ALA A 1 95 ? -3.136 2.646 -26.076 1.00 93.31 95 ALA A N 1
ATOM 759 C CA . ALA A 1 95 ? -1.902 3.386 -25.825 1.00 93.31 95 ALA A CA 1
ATOM 760 C C . ALA A 1 95 ? -1.469 3.274 -24.354 1.00 93.31 95 ALA A C 1
ATOM 762 O O . ALA A 1 95 ? -0.318 2.939 -24.076 1.00 93.31 95 ALA A O 1
ATOM 763 N N . GLU A 1 96 ? -2.404 3.443 -23.418 1.00 90.88 96 GLU A N 1
ATOM 764 C CA . GLU A 1 96 ? -2.172 3.287 -21.977 1.00 90.88 96 GLU A CA 1
ATOM 765 C C . GLU A 1 96 ? -1.709 1.869 -21.602 1.00 90.88 96 GLU A C 1
ATOM 767 O O . GLU A 1 96 ? -0.747 1.682 -20.851 1.00 90.88 96 GLU A O 1
ATOM 772 N N . LEU A 1 97 ? -2.364 0.829 -22.131 1.00 92.44 97 LEU A N 1
ATOM 773 C CA . LEU A 1 97 ? -1.982 -0.566 -21.879 1.00 92.44 97 LEU A CA 1
ATOM 774 C C . LEU A 1 97 ? -0.623 -0.919 -22.497 1.00 92.44 97 LEU A C 1
ATOM 776 O O . LEU A 1 97 ? 0.121 -1.745 -21.942 1.00 92.44 97 LEU A O 1
ATOM 780 N N . ALA A 1 98 ? -0.295 -0.328 -23.646 1.00 91.62 98 ALA A N 1
ATOM 781 C CA . ALA A 1 98 ? 1.011 -0.453 -24.277 1.00 91.62 98 ALA A CA 1
ATOM 782 C C . ALA A 1 98 ? 2.096 0.218 -23.421 1.00 91.62 98 ALA A C 1
ATOM 784 O O . ALA A 1 98 ? 3.077 -0.447 -23.072 1.00 91.62 98 ALA A O 1
ATOM 785 N N . GLU A 1 99 ? 1.879 1.468 -23.001 1.00 92.31 99 GLU A N 1
ATOM 786 C CA . GLU A 1 99 ? 2.811 2.232 -22.169 1.00 92.31 99 GLU A CA 1
ATOM 787 C C . GLU A 1 99 ? 3.083 1.523 -20.841 1.00 92.31 99 GLU A C 1
ATOM 789 O O . GLU A 1 99 ? 4.237 1.248 -20.510 1.00 92.31 99 GLU A O 1
ATOM 794 N N . ARG A 1 100 ? 2.039 1.133 -20.101 1.00 90.81 100 ARG A N 1
ATOM 795 C CA . ARG A 1 100 ? 2.198 0.466 -18.796 1.00 90.81 100 ARG A CA 1
ATOM 796 C C . ARG A 1 100 ? 3.045 -0.788 -18.883 1.00 90.81 100 ARG A C 1
ATOM 798 O O . ARG A 1 100 ? 3.839 -1.067 -17.990 1.00 90.81 100 ARG A O 1
ATOM 805 N N . SER A 1 101 ? 2.917 -1.540 -19.965 1.00 91.56 101 SER A N 1
ATOM 806 C CA . SER A 1 101 ? 3.698 -2.765 -20.102 1.00 91.56 101 SER A CA 1
ATOM 807 C C . SER A 1 101 ? 5.118 -2.520 -20.575 1.00 91.56 101 SER A C 1
ATOM 809 O O . SER A 1 101 ? 6.006 -3.286 -20.209 1.00 91.56 101 SER A O 1
ATOM 811 N N . LEU A 1 102 ? 5.348 -1.442 -21.325 1.00 91.19 102 LEU A N 1
ATOM 812 C CA . LEU A 1 102 ? 6.694 -0.956 -21.589 1.00 91.19 102 LEU A CA 1
ATOM 813 C C . LEU A 1 102 ? 7.365 -0.544 -20.268 1.00 91.19 102 LEU A C 1
ATOM 815 O O . LEU A 1 102 ? 8.475 -0.994 -19.992 1.00 91.19 102 LEU A O 1
ATOM 819 N N . LEU A 1 103 ? 6.674 0.184 -19.387 1.00 89.44 103 LEU A N 1
ATOM 820 C CA . LEU A 1 103 ? 7.199 0.571 -18.069 1.00 89.44 103 LEU A CA 1
ATOM 821 C C . LEU A 1 103 ? 7.476 -0.630 -17.153 1.00 89.44 103 LEU A C 1
ATOM 823 O O . LEU A 1 103 ? 8.478 -0.631 -16.435 1.00 89.44 103 LEU A O 1
ATOM 827 N N . ILE A 1 104 ? 6.626 -1.661 -17.204 1.00 88.75 104 ILE A N 1
ATOM 828 C CA . ILE A 1 104 ? 6.858 -2.936 -16.505 1.00 88.75 104 ILE A CA 1
ATOM 829 C C . ILE A 1 104 ? 8.107 -3.623 -17.057 1.00 88.75 104 ILE A C 1
ATOM 831 O O . ILE A 1 104 ? 8.958 -4.042 -16.277 1.00 88.75 104 ILE A O 1
ATOM 835 N N . SER A 1 105 ? 8.248 -3.707 -18.385 1.00 86.94 105 SER A N 1
ATOM 836 C CA . SER A 1 105 ? 9.414 -4.339 -19.021 1.00 86.94 105 SER A CA 1
ATOM 837 C C . SER A 1 105 ? 10.726 -3.610 -18.715 1.00 86.94 105 SER A C 1
ATOM 839 O O . SER A 1 105 ? 11.780 -4.231 -18.660 1.00 86.94 105 SER A O 1
ATOM 841 N N . GLN A 1 106 ? 10.651 -2.301 -18.462 1.00 88.00 106 GLN A N 1
ATOM 842 C CA . GLN A 1 106 ? 11.785 -1.457 -18.090 1.00 88.00 106 GLN A CA 1
ATOM 843 C C . GLN A 1 106 ? 12.053 -1.422 -16.577 1.00 88.00 106 GLN A C 1
ATOM 845 O O . GLN A 1 106 ? 12.902 -0.650 -16.144 1.00 88.00 106 GLN A O 1
ATOM 850 N N . HIS A 1 107 ? 11.313 -2.180 -15.756 1.00 82.81 107 HIS A N 1
ATOM 851 C CA . HIS A 1 107 ? 11.394 -2.128 -14.287 1.00 82.81 107 HIS A CA 1
ATOM 852 C C . HIS A 1 107 ? 11.226 -0.716 -13.680 1.00 82.81 107 HIS A C 1
ATOM 854 O O . HIS A 1 107 ? 11.672 -0.438 -12.565 1.00 82.81 107 HIS A O 1
ATOM 860 N N . ARG A 1 108 ? 10.535 0.182 -14.393 1.00 85.00 108 ARG A N 1
ATOM 861 C CA . ARG A 1 108 ? 10.301 1.587 -14.003 1.00 85.00 108 ARG A CA 1
ATOM 862 C C . ARG A 1 108 ? 8.958 1.821 -13.325 1.00 85.00 108 ARG A C 1
ATOM 864 O O . ARG A 1 108 ? 8.668 2.935 -12.891 1.00 85.00 108 ARG A O 1
ATOM 871 N N . LEU A 1 109 ? 8.130 0.787 -13.272 1.00 85.56 109 LEU A N 1
ATOM 872 C CA . LEU A 1 109 ? 6.815 0.836 -12.666 1.00 85.56 109 LEU A CA 1
ATOM 873 C C . LEU A 1 109 ? 6.886 0.251 -11.251 1.00 85.56 109 LEU A C 1
ATOM 875 O O . LEU A 1 109 ? 7.197 -0.928 -11.082 1.00 85.56 109 LEU A O 1
ATOM 879 N N . HIS A 1 110 ? 6.634 1.075 -10.235 1.00 84.62 110 HIS A N 1
ATOM 880 C CA . HIS A 1 110 ? 6.780 0.685 -8.833 1.00 84.62 110 HIS A CA 1
ATOM 881 C C . HIS A 1 110 ? 5.433 0.585 -8.127 1.00 84.62 110 HIS A C 1
ATOM 883 O O . HIS A 1 110 ? 4.597 1.485 -8.217 1.00 84.62 110 HIS A O 1
ATOM 889 N N . TYR A 1 111 ? 5.256 -0.511 -7.391 1.00 87.19 111 TYR A N 1
ATOM 890 C CA . TYR A 1 111 ? 4.100 -0.749 -6.541 1.00 87.19 111 TYR A CA 1
ATOM 891 C C . TYR A 1 111 ? 4.439 -0.428 -5.084 1.00 87.19 111 TYR A C 1
ATOM 893 O O . TYR A 1 111 ? 5.358 -1.011 -4.509 1.00 87.19 111 TYR A O 1
ATOM 901 N N . TYR A 1 112 ? 3.682 0.480 -4.476 1.00 86.88 112 TYR A N 1
ATOM 902 C CA . TYR A 1 112 ? 3.792 0.815 -3.061 1.00 86.88 112 TYR A CA 1
ATOM 903 C C . TYR A 1 112 ? 2.520 0.402 -2.336 1.00 86.88 112 TYR A C 1
ATOM 905 O O . TYR A 1 112 ? 1.433 0.873 -2.661 1.00 86.88 112 TYR A O 1
ATOM 913 N N . ASN A 1 113 ? 2.656 -0.453 -1.325 1.00 87.38 113 ASN A N 1
ATOM 914 C CA . ASN A 1 113 ? 1.555 -0.813 -0.442 1.00 87.38 113 ASN A CA 1
ATOM 915 C C . ASN A 1 113 ? 1.610 0.041 0.834 1.00 87.38 113 ASN A C 1
ATOM 917 O O . ASN A 1 113 ? 2.503 -0.144 1.660 1.00 87.38 113 ASN A O 1
ATOM 921 N N . LEU A 1 114 ? 0.652 0.955 1.004 1.00 81.69 114 LEU A N 1
ATOM 922 C CA . LEU A 1 114 ? 0.541 1.858 2.155 1.00 81.69 114 LEU A CA 1
ATOM 923 C C . LEU A 1 114 ? -0.528 1.404 3.165 1.00 81.69 114 LEU A C 1
ATOM 925 O O . LEU A 1 114 ? -1.206 2.236 3.764 1.00 81.69 114 LEU A O 1
ATOM 929 N N . TRP A 1 115 ? -0.670 0.087 3.369 1.00 76.44 115 TRP A N 1
ATOM 930 C CA . TRP A 1 115 ? -1.604 -0.589 4.293 1.00 76.44 115 TRP A CA 1
ATOM 931 C C . TRP A 1 115 ? -3.090 -0.391 3.958 1.00 76.44 115 TRP A C 1
ATOM 933 O O . TRP A 1 115 ? -3.802 -1.376 3.779 1.00 76.44 115 TRP A O 1
ATOM 943 N N . PHE A 1 116 ? -3.556 0.851 3.840 1.00 81.62 116 PHE A N 1
ATOM 944 C CA . PHE A 1 116 ? -4.941 1.207 3.517 1.00 81.62 116 PHE A CA 1
ATOM 945 C C . PHE A 1 116 ? -5.169 1.445 2.022 1.00 81.62 116 PHE A C 1
ATOM 947 O O . PHE A 1 116 ? -6.298 1.362 1.554 1.00 81.62 116 PHE A O 1
ATOM 954 N N . PHE A 1 117 ? -4.119 1.748 1.264 1.00 82.38 117 PHE A N 1
ATOM 955 C CA . PHE A 1 117 ? -4.205 1.941 -0.179 1.00 82.38 117 PHE A CA 1
ATOM 956 C C . PHE A 1 117 ? -2.895 1.548 -0.854 1.00 82.38 117 PHE A C 1
ATOM 958 O O . PHE A 1 117 ? -1.832 1.522 -0.230 1.00 82.38 117 PHE A O 1
ATOM 965 N N . SER A 1 118 ? -2.980 1.253 -2.144 1.00 85.38 118 SER A N 1
ATOM 966 C CA . SER A 1 118 ? -1.837 0.938 -2.989 1.00 85.38 118 SER A CA 1
ATOM 967 C C . SER A 1 118 ? -1.626 2.026 -4.029 1.00 85.38 118 SER A C 1
ATOM 969 O O . SER A 1 118 ? -2.591 2.480 -4.645 1.00 85.38 118 SER A O 1
ATOM 971 N N . LEU A 1 119 ? -0.374 2.399 -4.274 1.00 87.19 119 LEU A N 1
ATOM 972 C CA . LEU A 1 119 ? -0.008 3.319 -5.343 1.00 87.19 119 LEU A CA 1
ATOM 973 C C . LEU A 1 119 ? 0.856 2.626 -6.386 1.00 87.19 119 LEU A C 1
ATOM 975 O O . LEU A 1 119 ? 1.762 1.859 -6.063 1.00 87.19 119 LEU A O 1
ATOM 979 N N . LEU A 1 120 ? 0.575 2.955 -7.640 1.00 88.81 120 LEU A N 1
ATOM 980 C CA . LEU A 1 120 ? 1.311 2.500 -8.804 1.00 88.81 120 LEU A CA 1
ATOM 981 C C . LEU A 1 120 ? 1.983 3.730 -9.415 1.00 88.81 120 LEU A C 1
ATOM 983 O O . LEU A 1 120 ? 1.312 4.587 -9.984 1.00 88.81 120 LEU A O 1
ATOM 987 N N . VAL A 1 121 ? 3.290 3.863 -9.208 1.00 87.94 121 VAL A N 1
ATOM 988 C CA . VAL A 1 121 ? 4.036 5.081 -9.542 1.00 87.94 121 VAL A CA 1
ATOM 989 C C . VAL A 1 121 ? 4.994 4.800 -10.692 1.00 87.94 121 VAL A C 1
ATOM 991 O O . VAL A 1 121 ? 5.771 3.843 -10.656 1.00 87.94 121 VAL A O 1
ATOM 994 N N . GLN A 1 122 ? 4.942 5.655 -11.711 1.00 87.69 122 GLN A N 1
ATOM 995 C CA . GLN A 1 122 ? 5.891 5.669 -12.819 1.00 87.69 122 GLN A CA 1
ATOM 996 C C . GLN A 1 122 ? 7.152 6.432 -12.403 1.00 87.69 122 GLN A C 1
ATOM 998 O O . GLN A 1 122 ? 7.084 7.597 -12.017 1.00 87.69 122 GLN A O 1
ATOM 1003 N N . SER A 1 123 ? 8.310 5.780 -12.500 1.00 82.81 123 SER A N 1
ATOM 1004 C CA . SER A 1 123 ? 9.611 6.414 -12.285 1.00 82.81 123 SER A CA 1
ATOM 1005 C C . SER A 1 123 ? 10.237 6.869 -13.613 1.00 82.81 123 SER A C 1
ATOM 1007 O O . SER A 1 123 ? 10.173 6.141 -14.615 1.00 82.81 123 SER A O 1
ATOM 1009 N N . PRO A 1 124 ? 10.904 8.039 -13.660 1.00 81.06 124 PRO A N 1
ATOM 1010 C CA . PRO A 1 124 ? 11.658 8.475 -14.836 1.00 81.06 124 PRO A CA 1
ATOM 1011 C C . PRO A 1 124 ? 12.851 7.558 -15.161 1.00 81.06 124 PRO A C 1
ATOM 1013 O O . PRO A 1 124 ? 13.209 7.424 -16.328 1.00 81.06 124 PRO A O 1
ATOM 1016 N N . HIS A 1 125 ? 13.427 6.869 -14.171 1.00 75.94 125 HIS A N 1
ATOM 1017 C CA . HIS A 1 125 ? 14.599 6.007 -14.355 1.00 75.94 125 HIS A CA 1
ATOM 1018 C C . HIS A 1 125 ? 14.428 4.645 -13.678 1.00 75.94 125 HIS A C 1
ATOM 1020 O O . HIS A 1 125 ? 13.690 4.520 -12.697 1.00 75.94 125 HIS A O 1
ATOM 1026 N N . ASP A 1 126 ? 15.111 3.624 -14.205 1.00 74.25 126 ASP A N 1
ATOM 1027 C CA . ASP A 1 126 ? 15.196 2.310 -13.562 1.00 74.25 126 ASP A CA 1
ATOM 1028 C C . ASP A 1 126 ? 15.884 2.471 -12.199 1.00 74.25 126 ASP A C 1
ATOM 1030 O O . ASP A 1 126 ? 16.928 3.118 -12.079 1.00 74.25 126 ASP A O 1
ATOM 1034 N N . ARG A 1 127 ? 15.290 1.877 -11.162 1.00 67.12 127 ARG A N 1
ATOM 1035 C CA . ARG A 1 127 ? 15.789 1.893 -9.784 1.00 67.12 127 ARG A CA 1
ATOM 1036 C C . ARG A 1 127 ? 17.232 1.401 -9.687 1.00 67.12 127 ARG A C 1
ATOM 1038 O O . ARG A 1 127 ? 17.971 1.875 -8.826 1.00 67.12 127 ARG A O 1
ATOM 1045 N N . THR A 1 128 ? 17.636 0.467 -10.545 1.00 65.81 128 THR A N 1
ATOM 1046 C CA . THR A 1 128 ? 19.008 -0.061 -10.572 1.00 65.81 128 THR A CA 1
ATOM 1047 C C . THR A 1 128 ? 19.986 0.990 -11.075 1.00 65.81 128 THR A C 1
ATOM 1049 O O . THR A 1 128 ? 21.007 1.236 -10.441 1.00 65.81 128 THR A O 1
ATOM 1052 N N . ILE A 1 129 ? 19.631 1.669 -12.166 1.00 64.94 129 ILE A N 1
ATOM 1053 C CA . ILE A 1 129 ? 20.435 2.741 -12.753 1.00 64.94 129 ILE A CA 1
ATOM 1054 C C . ILE A 1 129 ? 20.508 3.919 -11.781 1.00 64.94 129 ILE A C 1
ATOM 1056 O O . ILE A 1 129 ? 21.602 4.364 -11.454 1.00 64.94 129 ILE A O 1
ATOM 1060 N N . ALA A 1 130 ? 19.370 4.358 -11.238 1.00 63.12 130 ALA A N 1
ATOM 1061 C CA . ALA A 1 130 ? 19.322 5.433 -10.253 1.00 63.12 130 ALA A CA 1
ATOM 1062 C C . ALA A 1 130 ? 20.180 5.113 -9.023 1.00 63.12 130 ALA A C 1
ATOM 1064 O O . ALA A 1 130 ? 20.956 5.959 -8.606 1.00 63.12 130 ALA A O 1
ATOM 1065 N N . ARG A 1 131 ? 20.122 3.884 -8.491 1.00 64.50 131 ARG A N 1
ATOM 1066 C CA . ARG A 1 131 ? 20.954 3.473 -7.351 1.00 64.50 131 ARG A CA 1
ATOM 1067 C C . ARG A 1 131 ? 22.440 3.416 -7.694 1.00 64.50 131 ARG A C 1
ATOM 1069 O O . ARG A 1 131 ? 23.249 3.750 -6.840 1.00 64.50 131 ARG A O 1
ATOM 1076 N N . VAL A 1 132 ? 22.811 2.992 -8.903 1.00 66.69 132 VAL A N 1
ATOM 1077 C CA . VAL A 1 132 ? 24.213 3.011 -9.344 1.00 66.69 132 VAL A CA 1
ATOM 1078 C C . VAL A 1 132 ? 24.696 4.450 -9.476 1.00 66.69 132 VAL A C 1
ATOM 1080 O O . VAL A 1 132 ? 25.721 4.777 -8.895 1.00 66.69 132 VAL A O 1
ATOM 1083 N N . PHE A 1 133 ? 23.942 5.333 -10.133 1.00 63.38 133 PHE A N 1
ATOM 1084 C CA . PHE A 1 133 ? 24.296 6.749 -10.244 1.00 63.38 133 PHE A CA 1
ATOM 1085 C C . PHE A 1 133 ? 24.360 7.439 -8.884 1.00 63.38 133 PHE A C 1
ATOM 1087 O O . PHE A 1 133 ? 25.356 8.096 -8.619 1.00 63.38 133 PHE A O 1
ATOM 1094 N N . THR A 1 134 ? 23.381 7.240 -7.996 1.00 65.00 134 THR A N 1
ATOM 1095 C CA . THR A 1 134 ? 23.443 7.796 -6.637 1.00 65.00 134 THR A CA 1
ATOM 1096 C C . THR A 1 134 ? 24.569 7.164 -5.846 1.00 65.00 134 THR A C 1
ATOM 1098 O O . THR A 1 134 ? 25.275 7.881 -5.175 1.00 65.00 134 THR A O 1
ATOM 1101 N N . SER A 1 135 ? 24.839 5.860 -5.967 1.00 57.91 135 SER A N 1
ATOM 1102 C CA . SER A 1 135 ? 26.017 5.276 -5.319 1.00 57.91 135 SER A CA 1
ATOM 1103 C C . SER A 1 135 ? 27.309 5.868 -5.871 1.00 57.91 135 SER A C 1
ATOM 1105 O O . SER A 1 135 ? 28.201 6.150 -5.099 1.00 57.91 135 SER A O 1
ATOM 1107 N N . VAL A 1 136 ? 27.424 6.140 -7.169 1.00 62.41 136 VAL A N 1
ATOM 1108 C CA . VAL A 1 136 ? 28.621 6.752 -7.764 1.00 62.41 136 VAL A CA 1
ATOM 1109 C C . VAL A 1 136 ? 28.746 8.228 -7.365 1.00 62.41 136 VAL A C 1
ATOM 1111 O O . VAL A 1 136 ? 29.853 8.708 -7.147 1.00 62.41 136 VAL A O 1
ATOM 1114 N N . GLN A 1 137 ? 27.623 8.932 -7.226 1.00 56.75 137 GLN A N 1
ATOM 1115 C CA . GLN A 1 137 ? 27.551 10.346 -6.861 1.00 56.75 137 GLN A CA 1
ATOM 1116 C C . GLN A 1 137 ? 27.713 10.567 -5.341 1.00 56.75 137 GLN A C 1
ATOM 1118 O O . GLN A 1 137 ? 28.373 11.521 -4.940 1.00 56.75 137 GLN A O 1
ATOM 1123 N N . ASP A 1 138 ? 27.201 9.650 -4.512 1.00 54.16 138 ASP A N 1
ATOM 1124 C CA . ASP A 1 138 ? 27.335 9.610 -3.047 1.00 54.16 138 ASP A CA 1
ATOM 1125 C C . ASP A 1 138 ? 28.671 8.969 -2.605 1.00 54.16 138 ASP A C 1
ATOM 1127 O O . ASP A 1 138 ? 29.198 9.320 -1.554 1.00 54.16 138 ASP A O 1
ATOM 1131 N N . THR A 1 139 ? 29.283 8.082 -3.409 1.00 53.00 139 THR A N 1
ATOM 1132 C CA . THR A 1 139 ? 30.633 7.504 -3.164 1.00 53.00 139 THR A CA 1
ATOM 1133 C C . THR A 1 139 ? 31.755 8.432 -3.647 1.00 53.00 139 THR A C 1
ATOM 1135 O O . THR A 1 139 ? 32.906 8.022 -3.770 1.00 53.00 139 THR A O 1
ATOM 1138 N N . GLY A 1 140 ? 31.474 9.725 -3.831 1.00 53.16 140 GLY A N 1
ATOM 1139 C CA . GLY A 1 140 ? 32.506 10.764 -3.932 1.00 53.16 140 GLY A CA 1
ATOM 1140 C C . GLY A 1 140 ? 33.405 10.878 -2.689 1.00 53.16 140 GLY A C 1
ATOM 1141 O O . GLY A 1 140 ? 34.276 11.745 -2.638 1.00 53.16 140 GLY A O 1
ATOM 1142 N N . ASP A 1 141 ? 33.220 10.017 -1.686 1.00 59.72 141 ASP A N 1
ATOM 1143 C CA . ASP A 1 141 ? 34.056 9.945 -0.504 1.00 59.72 141 ASP A CA 1
ATOM 1144 C C . ASP A 1 141 ? 35.287 9.054 -0.749 1.00 59.72 141 ASP A C 1
ATOM 1146 O O . ASP A 1 141 ? 35.225 7.820 -0.812 1.00 59.72 141 ASP A O 1
ATOM 1150 N N . SER A 1 142 ? 36.443 9.709 -0.875 1.00 58.44 142 SER A N 1
ATOM 1151 C CA . SER A 1 142 ? 37.751 9.085 -1.126 1.00 58.44 142 SER A CA 1
ATOM 1152 C C . SER A 1 142 ? 38.102 7.990 -0.103 1.00 58.44 142 SER A C 1
ATOM 1154 O O . SER A 1 142 ? 38.897 7.097 -0.392 1.00 58.44 142 SER A O 1
ATOM 1156 N N . LEU A 1 143 ? 37.471 8.011 1.076 1.00 57.06 143 LEU A N 1
ATOM 1157 C CA . LEU A 1 143 ? 37.630 7.035 2.154 1.00 57.06 143 LEU A CA 1
ATOM 1158 C C . LEU A 1 143 ? 37.221 5.601 1.779 1.00 57.06 143 LEU A C 1
ATOM 1160 O O . LEU A 1 143 ? 37.916 4.654 2.157 1.00 57.06 143 LEU A O 1
ATOM 1164 N N . LEU A 1 144 ? 36.137 5.413 1.020 1.00 60.25 144 LEU A N 1
ATOM 1165 C CA . LEU A 1 144 ? 35.636 4.073 0.685 1.00 60.25 144 LEU A CA 1
ATOM 1166 C C . LEU A 1 144 ? 36.552 3.385 -0.339 1.00 60.25 144 LEU A C 1
ATOM 1168 O O . LEU A 1 144 ? 36.939 2.229 -0.154 1.00 60.25 144 LEU A O 1
ATOM 1172 N N . ILE A 1 145 ? 36.993 4.131 -1.355 1.00 69.88 145 ILE A N 1
ATOM 1173 C CA . ILE A 1 145 ? 37.964 3.670 -2.360 1.00 69.88 145 ILE A CA 1
ATOM 1174 C C . ILE A 1 145 ? 39.302 3.321 -1.696 1.00 69.88 145 ILE A C 1
ATOM 1176 O O . ILE A 1 145 ? 39.872 2.265 -1.976 1.00 69.88 145 ILE A O 1
ATOM 1180 N N . VAL A 1 146 ? 39.777 4.156 -0.767 1.00 74.56 146 VAL A N 1
ATOM 1181 C CA . VAL A 1 146 ? 41.007 3.892 -0.007 1.00 74.56 146 VAL A CA 1
ATOM 1182 C C . VAL A 1 146 ? 40.868 2.632 0.853 1.00 74.56 146 VAL A C 1
ATOM 1184 O O . VAL A 1 146 ? 41.780 1.809 0.860 1.00 74.56 146 VAL A O 1
ATOM 1187 N N . SER A 1 147 ? 39.725 2.408 1.511 1.00 73.88 147 SER A N 1
ATOM 1188 C CA . SER A 1 147 ? 39.506 1.193 2.313 1.00 73.88 147 SER A CA 1
ATOM 1189 C C . SER A 1 147 ? 39.544 -0.095 1.478 1.00 73.88 147 SER A C 1
ATOM 1191 O O . SER A 1 147 ? 40.188 -1.069 1.874 1.00 73.88 147 SER A O 1
ATOM 1193 N N . PHE A 1 148 ? 38.938 -0.085 0.285 1.00 75.38 148 PHE A N 1
ATOM 1194 C CA . PHE A 1 148 ? 38.969 -1.222 -0.634 1.00 75.38 148 PHE A CA 1
ATOM 1195 C C . PHE A 1 148 ? 40.366 -1.448 -1.218 1.00 75.38 148 PHE A C 1
ATOM 1197 O O . PHE A 1 148 ? 40.809 -2.594 -1.321 1.00 75.38 148 PHE A O 1
ATOM 1204 N N . ALA A 1 149 ? 41.090 -0.375 -1.543 1.00 81.19 149 ALA A N 1
ATOM 1205 C CA . ALA A 1 149 ? 42.467 -0.458 -2.017 1.00 81.19 149 ALA A CA 1
ATOM 1206 C C . ALA A 1 149 ? 43.405 -1.034 -0.940 1.00 81.19 149 ALA A C 1
ATOM 1208 O O . ALA A 1 149 ? 44.188 -1.939 -1.225 1.00 81.19 149 ALA A O 1
ATOM 1209 N N . ILE A 1 150 ? 43.282 -0.579 0.313 1.00 82.31 150 ILE A N 1
ATOM 1210 C CA . ILE A 1 150 ? 44.056 -1.103 1.448 1.00 82.31 150 ILE A CA 1
ATOM 1211 C C . ILE A 1 150 ? 43.734 -2.584 1.682 1.00 82.31 150 ILE A C 1
ATOM 1213 O O . ILE A 1 150 ? 44.650 -3.392 1.833 1.00 82.31 150 ILE A O 1
ATOM 1217 N N . ALA A 1 151 ? 42.454 -2.968 1.657 1.00 82.56 151 ALA A N 1
ATOM 1218 C CA . AL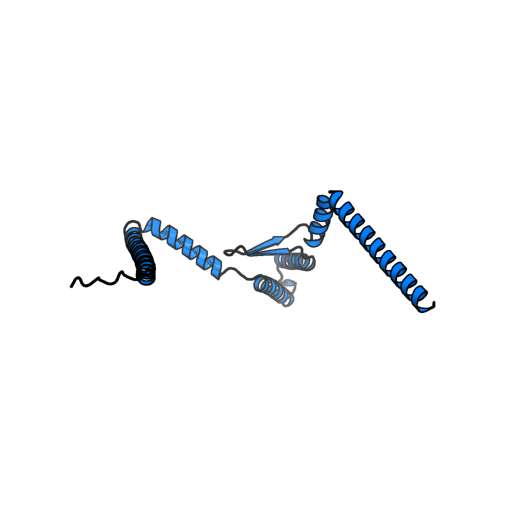A A 1 151 ? 42.047 -4.362 1.815 1.00 82.56 151 ALA A CA 1
ATOM 1219 C C . ALA A 1 151 ? 42.617 -5.265 0.703 1.00 82.56 151 ALA A C 1
ATOM 1221 O O . ALA A 1 151 ? 43.092 -6.367 0.983 1.00 82.56 151 ALA A O 1
ATOM 1222 N N . ALA A 1 152 ? 42.627 -4.796 -0.549 1.00 87.75 152 ALA A N 1
ATOM 1223 C CA . ALA A 1 152 ? 43.209 -5.529 -1.672 1.00 87.75 152 ALA A CA 1
ATOM 1224 C C . ALA A 1 152 ? 44.727 -5.725 -1.514 1.00 87.75 152 ALA A C 1
ATOM 1226 O O . ALA A 1 152 ? 45.230 -6.831 -1.721 1.00 87.75 152 ALA A O 1
ATOM 1227 N N . VAL A 1 153 ? 45.451 -4.684 -1.086 1.00 92.69 153 VAL A N 1
ATOM 1228 C CA . VAL A 1 153 ? 46.901 -4.753 -0.846 1.00 92.69 153 VAL A CA 1
ATOM 1229 C C . VAL A 1 153 ? 47.229 -5.715 0.298 1.00 92.69 153 VAL A C 1
ATOM 1231 O O . VAL A 1 153 ? 48.103 -6.567 0.145 1.00 92.69 153 VAL A O 1
ATOM 1234 N N . LEU A 1 154 ? 46.507 -5.647 1.420 1.00 85.81 154 LEU A N 1
ATOM 1235 C CA . LEU A 1 154 ? 46.732 -6.545 2.559 1.00 85.81 154 LEU A CA 1
ATOM 1236 C C . LEU A 1 154 ? 46.452 -8.012 2.203 1.00 85.81 154 LEU A C 1
ATOM 1238 O O . LEU A 1 154 ? 47.236 -8.892 2.561 1.00 85.81 154 LEU A O 1
ATOM 1242 N N . ASN A 1 155 ? 45.392 -8.278 1.436 1.00 85.00 155 ASN A N 1
ATOM 1243 C CA . ASN A 1 155 ? 45.094 -9.627 0.956 1.00 85.00 155 ASN A CA 1
ATOM 1244 C C . ASN A 1 155 ? 46.165 -10.151 -0.016 1.00 85.00 155 ASN A C 1
ATOM 1246 O O . ASN A 1 155 ? 46.540 -11.321 0.062 1.00 85.00 155 ASN A O 1
ATOM 1250 N N . ALA A 1 156 ? 46.713 -9.298 -0.886 1.00 90.00 156 ALA A N 1
ATOM 1251 C CA . ALA A 1 156 ? 47.815 -9.671 -1.772 1.00 90.00 156 ALA A CA 1
ATOM 1252 C C . ALA A 1 156 ? 49.106 -9.991 -0.996 1.00 90.00 156 ALA A C 1
ATOM 1254 O O . ALA A 1 156 ? 49.800 -10.956 -1.322 1.00 90.00 156 ALA A O 1
ATOM 1255 N N . VAL A 1 157 ? 49.405 -9.234 0.067 1.00 90.12 157 VAL A N 1
ATOM 1256 C CA . VAL A 1 157 ? 50.550 -9.502 0.954 1.00 90.12 157 VAL A CA 1
ATOM 1257 C C . VAL A 1 157 ? 50.380 -10.833 1.688 1.00 90.12 157 VAL A C 1
ATOM 1259 O O . VAL A 1 157 ? 51.322 -11.624 1.716 1.00 90.12 157 VAL A O 1
ATOM 1262 N N . LEU A 1 158 ? 49.190 -11.130 2.220 1.00 87.19 158 LEU A N 1
ATOM 1263 C CA . LEU A 1 158 ? 48.901 -12.427 2.846 1.00 87.19 158 LEU A CA 1
ATOM 1264 C C . LEU A 1 158 ? 49.056 -13.586 1.857 1.00 87.19 158 LEU A C 1
ATOM 1266 O O . LEU A 1 158 ? 49.638 -14.618 2.194 1.00 87.19 158 LEU A O 1
ATOM 1270 N N . PHE A 1 159 ? 48.590 -13.408 0.620 1.00 86.94 159 PHE A N 1
ATOM 1271 C CA . PHE A 1 159 ? 48.743 -14.411 -0.429 1.00 86.94 159 PHE A CA 1
ATOM 1272 C C . PHE A 1 159 ? 50.220 -14.659 -0.779 1.00 86.94 159 PHE A C 1
ATOM 1274 O O . PHE A 1 159 ? 50.654 -15.809 -0.879 1.00 86.94 159 PHE A O 1
ATOM 1281 N N . ALA A 1 160 ? 51.024 -13.597 -0.887 1.00 86.50 160 ALA A N 1
ATOM 1282 C CA . ALA A 1 160 ? 52.464 -13.708 -1.107 1.00 86.50 160 ALA A CA 1
ATOM 1283 C C . ALA A 1 160 ? 53.182 -14.382 0.077 1.00 86.50 160 ALA A C 1
ATOM 1285 O O . ALA A 1 160 ? 54.027 -15.255 -0.129 1.00 86.50 160 ALA A O 1
ATOM 1286 N N . GLN A 1 161 ? 52.816 -14.035 1.316 1.00 82.94 161 GLN A N 1
ATOM 1287 C CA . GLN A 1 161 ? 53.353 -14.667 2.524 1.00 82.94 161 GLN A CA 1
ATOM 1288 C C . GLN A 1 161 ? 53.024 -16.160 2.587 1.00 82.94 161 GLN A C 1
ATOM 1290 O O . GLN A 1 161 ? 53.906 -16.960 2.900 1.00 82.94 161 GLN A O 1
ATOM 1295 N N . PHE A 1 162 ? 51.796 -16.554 2.238 1.00 85.62 162 PHE A N 1
ATOM 1296 C CA . PHE A 1 162 ? 51.404 -17.961 2.154 1.00 85.62 162 PHE A CA 1
ATOM 1297 C C . PHE A 1 162 ? 52.282 -18.730 1.157 1.00 85.62 162 PHE A C 1
ATOM 1299 O O . PHE A 1 162 ? 52.794 -19.807 1.472 1.00 85.62 162 PHE A O 1
ATOM 1306 N N . PHE A 1 163 ? 52.521 -18.154 -0.024 1.00 82.31 163 PHE A N 1
ATOM 1307 C CA . PHE A 1 163 ? 53.322 -18.794 -1.066 1.00 82.31 163 PHE A CA 1
ATOM 1308 C C . PHE A 1 163 ? 54.807 -18.914 -0.681 1.00 82.31 163 PHE A C 1
ATOM 1310 O O . PHE A 1 163 ? 55.424 -19.963 -0.887 1.00 82.31 163 PHE A O 1
ATOM 1317 N N . LEU A 1 164 ? 55.373 -17.871 -0.063 1.00 80.25 164 LEU A N 1
ATOM 1318 C CA . LEU A 1 164 ? 56.747 -17.880 0.446 1.00 80.25 164 LEU A CA 1
ATOM 1319 C C . LEU A 1 164 ? 56.920 -18.885 1.593 1.00 80.25 164 LEU A C 1
ATOM 1321 O O . LEU A 1 164 ? 57.859 -19.681 1.562 1.00 80.25 164 LEU A O 1
ATOM 1325 N N . TYR A 1 165 ? 55.992 -18.931 2.552 1.00 78.44 165 TYR A N 1
ATOM 1326 C CA . TYR A 1 165 ? 56.010 -19.918 3.635 1.00 78.44 165 TYR A CA 1
ATOM 1327 C C . TYR A 1 165 ? 55.949 -21.356 3.100 1.00 78.44 165 TYR A C 1
ATOM 1329 O O . TYR A 1 165 ? 56.742 -22.212 3.500 1.00 78.44 165 TYR A O 1
ATOM 1337 N N . TRP A 1 166 ? 55.071 -21.620 2.129 1.00 73.00 166 TRP A N 1
ATOM 1338 C CA . TRP A 1 166 ? 54.967 -22.930 1.484 1.00 73.00 166 TRP A CA 1
ATOM 1339 C C . TRP A 1 166 ? 56.258 -23.336 0.752 1.00 73.00 166 TRP A C 1
ATOM 1341 O O . TRP A 1 166 ? 56.652 -24.507 0.769 1.00 73.00 166 TRP A O 1
ATOM 1351 N N . SER A 1 167 ? 56.955 -22.370 0.143 1.00 75.19 167 SER A N 1
ATOM 1352 C CA . SER A 1 167 ? 58.247 -22.598 -0.515 1.00 75.19 167 SER A CA 1
ATOM 1353 C C . SER A 1 167 ? 59.358 -22.977 0.476 1.00 75.19 167 SER A C 1
ATOM 1355 O O . SER A 1 167 ? 60.151 -23.880 0.200 1.00 75.19 167 SER A O 1
ATOM 1357 N N . GLU A 1 168 ? 59.368 -22.371 1.667 1.00 76.19 168 GLU A N 1
ATOM 1358 C CA . GLU A 1 168 ? 60.325 -22.682 2.735 1.00 76.19 168 GLU A CA 1
ATOM 1359 C C . GLU A 1 168 ? 60.083 -24.063 3.355 1.00 76.19 168 GLU A C 1
ATOM 1361 O O . GLU A 1 168 ? 61.034 -24.800 3.623 1.00 76.19 168 GLU A O 1
ATOM 1366 N N . VAL A 1 169 ? 58.820 -24.471 3.522 1.00 75.12 169 VAL A N 1
ATOM 1367 C CA . VAL A 1 169 ? 58.478 -25.819 4.009 1.00 75.12 169 VAL A CA 1
ATOM 1368 C C . VAL A 1 169 ? 58.987 -26.897 3.048 1.00 75.12 169 VAL A C 1
ATOM 1370 O O . VAL A 1 169 ? 59.577 -27.886 3.490 1.00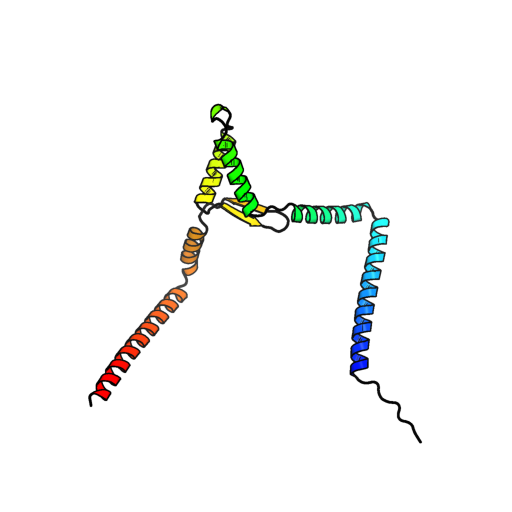 75.12 169 VAL A O 1
ATOM 1373 N N . LYS A 1 170 ? 58.840 -26.698 1.729 1.00 70.00 170 LYS A N 1
ATOM 1374 C CA . LYS A 1 170 ? 59.431 -27.607 0.731 1.00 70.00 170 LYS A CA 1
ATOM 1375 C C . LYS A 1 170 ? 60.956 -27.663 0.836 1.00 70.00 170 LYS A C 1
ATOM 1377 O O . LYS A 1 170 ? 61.527 -28.745 0.727 1.00 70.00 170 LYS A O 1
ATOM 1382 N N . ARG A 1 171 ? 61.608 -26.523 1.087 1.00 70.62 171 ARG A N 1
ATOM 1383 C CA . ARG A 1 171 ? 63.068 -26.425 1.228 1.00 70.62 171 ARG A CA 1
ATOM 1384 C C . ARG A 1 171 ? 63.585 -27.166 2.467 1.00 70.62 171 ARG A C 1
ATOM 1386 O O . ARG A 1 171 ? 64.605 -27.841 2.378 1.00 70.62 171 ARG A O 1
ATOM 1393 N N . LYS A 1 172 ? 62.865 -27.093 3.595 1.00 69.25 172 LYS A N 1
ATOM 1394 C CA . LYS A 1 172 ? 63.199 -27.812 4.841 1.00 69.25 172 LYS A CA 1
ATOM 1395 C C . LYS A 1 172 ? 62.936 -29.317 4.788 1.00 69.25 172 LYS A C 1
ATOM 1397 O O . LYS A 1 172 ? 63.588 -30.040 5.517 1.00 69.25 172 LYS A O 1
ATOM 1402 N N . LYS A 1 173 ? 62.009 -29.792 3.949 1.00 69.50 173 LYS A N 1
ATOM 1403 C CA . LYS A 1 173 ? 61.743 -31.233 3.764 1.00 69.50 173 LYS A CA 1
ATOM 1404 C C . LYS A 1 17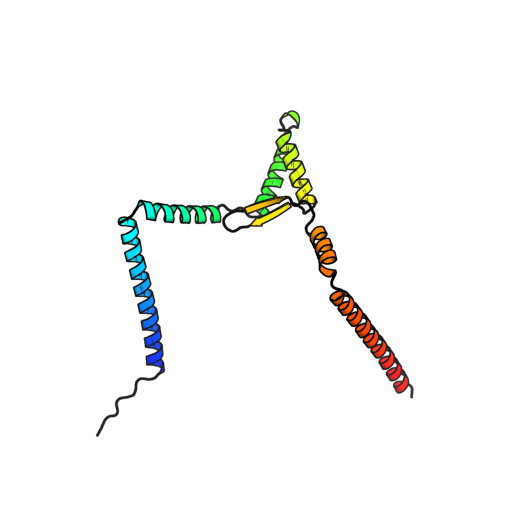3 ? 62.790 -31.937 2.880 1.00 69.50 173 LYS A C 1
ATOM 1406 O O . LYS A 1 173 ? 62.858 -33.158 2.878 1.00 69.50 173 LYS A O 1
ATOM 1411 N N . MET A 1 174 ? 63.556 -31.168 2.101 1.00 60.59 174 MET A N 1
ATOM 1412 C CA . MET A 1 174 ? 64.591 -31.652 1.171 1.00 60.59 174 MET A CA 1
ATOM 1413 C C . MET A 1 174 ? 66.018 -31.581 1.748 1.00 60.59 174 MET A C 1
ATOM 1415 O O . MET A 1 174 ? 66.959 -31.992 1.072 1.00 60.59 174 MET A O 1
ATOM 1419 N N . ARG A 1 175 ? 66.185 -31.029 2.955 1.00 49.59 175 ARG A N 1
ATOM 1420 C CA . ARG A 1 175 ? 67.410 -31.096 3.763 1.00 49.59 175 ARG A CA 1
ATOM 1421 C C . ARG A 1 175 ? 67.207 -32.106 4.880 1.00 49.59 175 ARG A C 1
ATOM 1423 O O . ARG A 1 175 ? 68.210 -32.754 5.233 1.00 49.59 175 ARG A O 1
#

Sequence (175 aa):
MATASPSPSLLRRLGRGFVDYWRRIGDDYRTVAKETAEACVKKPFKAGFYFTGLGTLVYAYRTNPSELRTMNELRESRQRMTMLPASIHNKETDAELAERSLLISQHRLHYYNLWFFSLLVQSPHDRTIARVFTSVQDTGDSLLIVSFAIAAVLNAVLFAQFFLYWSEVKRKKMR

InterPro domains:
  IPR019322 Mitochondrial import inner membrane translocase subunit Tim29 [PF10171] (18-128)
  IPR019322 Mitochondrial import inner membrane translocase subunit Tim29 [PTHR21435] (9-128)